Protein AF-A0A7Y5GH70-F1 (afdb_monomer_lite)

Sequence (78 aa):
MTQSFRLYASALHPRQWIAWSDATGWVQFPTEDNGWELRKSARGLDPVHLRAMPLREAANTGIPTEPLSLGSQRRRAA

Secondary structure (DSSP, 8-state):
-----EEEEESS-TTEEEEEETTTEEEEEESSTTGGGG-EE--S--GGGEEEE-GGGGGGGT---S------------

pLDDT: mean 80.02, std 14.44, range [44.19, 92.44]

Radius of gyration: 15.13 Å; chains: 1; bounding box: 26×21×58 Å

Foldseek 3Di:
DFWAKWWKAFPVCNQKIWIATPVQGIWIFGLAALRVVVIDHDDPDDVVRIDTDQPVSSVRNVPPNGGPPPDPDDDDDD

Structure (mmCIF, N/CA/C/O backbone):
data_AF-A0A7Y5GH70-F1
#
_entry.id   AF-A0A7Y5GH70-F1
#
loop_
_atom_site.group_PDB
_atom_site.id
_atom_site.type_symbol
_atom_site.label_atom_id
_atom_site.label_alt_id
_atom_site.label_comp_id
_atom_site.label_asym_id
_atom_site.label_entity_id
_atom_site.label_seq_id
_atom_site.pdbx_PDB_ins_code
_atom_site.Cartn_x
_atom_site.Cartn_y
_atom_site.Cartn_z
_atom_site.occupancy
_atom_site.B_iso_or_equiv
_atom_site.auth_seq_id
_atom_site.auth_comp_id
_atom_site.auth_asym_id
_atom_site.auth_atom_id
_atom_site.pdbx_PDB_model_num
ATOM 1 N N . MET A 1 1 ? -15.847 1.038 13.585 1.00 47.94 1 MET A N 1
ATOM 2 C CA . MET A 1 1 ? -15.772 0.899 12.115 1.00 47.94 1 MET A CA 1
ATOM 3 C C . MET A 1 1 ? -14.522 0.098 11.810 1.00 47.94 1 MET A C 1
ATOM 5 O O . MET A 1 1 ? -13.439 0.552 12.150 1.00 47.94 1 MET A O 1
ATOM 9 N N . THR A 1 2 ? -14.667 -1.116 11.291 1.00 55.81 2 THR A N 1
ATOM 10 C CA . THR A 1 2 ? -13.535 -2.011 11.029 1.00 55.81 2 THR A CA 1
ATOM 11 C C . THR A 1 2 ? -12.881 -1.625 9.709 1.00 55.81 2 THR A C 1
ATOM 13 O O . THR A 1 2 ? -13.488 -1.792 8.655 1.00 55.81 2 THR A O 1
ATOM 16 N N . GLN A 1 3 ? -11.671 -1.070 9.752 1.00 65.00 3 GLN A N 1
ATOM 17 C CA . GLN A 1 3 ? -10.940 -0.706 8.541 1.00 65.00 3 GLN A CA 1
ATOM 18 C C . GLN A 1 3 ? -10.351 -1.982 7.930 1.00 65.00 3 GLN A C 1
ATOM 20 O O . GLN A 1 3 ? -9.431 -2.569 8.488 1.00 65.00 3 GLN A O 1
ATOM 25 N N . SER A 1 4 ? -10.932 -2.446 6.823 1.00 79.81 4 SER A N 1
ATOM 26 C CA . SER A 1 4 ? -10.427 -3.609 6.086 1.00 79.81 4 SER A CA 1
ATOM 27 C C . SER A 1 4 ? -9.504 -3.133 4.975 1.00 79.81 4 SER A C 1
ATOM 29 O O . SER A 1 4 ? -9.946 -2.446 4.053 1.00 79.81 4 SER A O 1
ATOM 31 N N . PHE A 1 5 ? -8.225 -3.487 5.058 1.00 86.69 5 PHE A N 1
ATOM 32 C CA . PHE A 1 5 ? -7.264 -3.185 4.006 1.00 86.69 5 PHE A CA 1
ATOM 33 C C . PHE A 1 5 ? -7.217 -4.309 2.973 1.00 86.69 5 PHE A C 1
ATOM 35 O O . PHE A 1 5 ? -7.308 -5.492 3.297 1.00 86.69 5 PHE A O 1
ATOM 42 N N . ARG A 1 6 ? -7.059 -3.942 1.705 1.00 89.25 6 ARG A N 1
ATOM 43 C CA . ARG A 1 6 ? -6.733 -4.869 0.616 1.00 89.25 6 ARG A CA 1
ATOM 44 C C . ARG A 1 6 ? -5.379 -4.478 0.055 1.00 89.25 6 ARG A C 1
ATOM 46 O O . ARG A 1 6 ? -5.211 -3.325 -0.328 1.00 89.25 6 ARG A O 1
ATOM 53 N N . LEU A 1 7 ? -4.439 -5.417 0.025 1.00 91.56 7 LEU A N 1
ATOM 54 C CA . LEU A 1 7 ? -3.089 -5.197 -0.483 1.00 91.56 7 LEU A CA 1
ATOM 55 C C . LEU A 1 7 ? -3.001 -5.591 -1.962 1.00 91.56 7 LEU A C 1
ATOM 57 O O . LEU A 1 7 ? -3.544 -6.610 -2.390 1.00 91.56 7 LEU A O 1
ATOM 61 N N . TYR A 1 8 ? -2.272 -4.792 -2.725 1.00 92.31 8 TYR A N 1
ATOM 62 C CA . TYR A 1 8 ? -1.997 -4.976 -4.137 1.00 92.31 8 TYR A CA 1
ATOM 63 C C . TYR A 1 8 ? -0.517 -4.688 -4.412 1.00 92.31 8 TYR A C 1
ATOM 65 O O . TYR A 1 8 ? 0.049 -3.728 -3.890 1.00 92.31 8 TYR A O 1
ATOM 73 N N . ALA A 1 9 ? 0.108 -5.505 -5.254 1.00 90.12 9 ALA A N 1
ATOM 74 C CA . ALA A 1 9 ? 1.408 -5.212 -5.853 1.00 90.12 9 ALA A CA 1
ATOM 75 C C . ALA A 1 9 ? 1.207 -4.569 -7.228 1.00 90.12 9 ALA A C 1
ATOM 77 O O . ALA A 1 9 ? 0.372 -5.041 -8.002 1.00 90.12 9 ALA A O 1
ATOM 78 N N . SER A 1 10 ? 1.995 -3.544 -7.557 1.00 84.50 10 SER A N 1
ATOM 79 C CA . SER A 1 10 ? 2.076 -3.022 -8.925 1.00 84.50 10 SER A CA 1
ATOM 80 C C . SER A 1 10 ? 3.253 -3.650 -9.659 1.00 84.50 10 SER A C 1
ATOM 82 O O . SER A 1 10 ? 4.386 -3.572 -9.188 1.00 84.50 10 SER A O 1
ATOM 84 N N . ALA A 1 11 ? 3.015 -4.200 -10.851 1.00 82.62 11 ALA A N 1
ATOM 85 C CA . ALA A 1 11 ? 4.104 -4.651 -11.722 1.00 82.62 11 ALA A CA 1
ATOM 86 C C . ALA A 1 11 ? 4.998 -3.487 -12.203 1.00 82.62 11 ALA A C 1
ATOM 88 O O . ALA A 1 11 ? 6.175 -3.690 -12.486 1.00 82.62 11 ALA A O 1
ATOM 89 N N . LEU A 1 12 ? 4.449 -2.267 -12.269 1.00 83.19 12 LEU A N 1
ATOM 90 C CA . LEU A 1 12 ? 5.172 -1.061 -12.686 1.00 83.19 12 LEU A CA 1
ATOM 91 C C . LEU A 1 12 ? 6.038 -0.472 -11.563 1.00 83.19 12 LEU A C 1
ATOM 93 O O . LEU A 1 12 ? 7.048 0.170 -11.836 1.00 83.19 12 LEU A O 1
ATOM 97 N N . HIS A 1 13 ? 5.663 -0.705 -10.302 1.00 81.12 13 HIS A N 1
ATOM 98 C CA . HIS A 1 13 ? 6.352 -0.171 -9.126 1.00 81.12 13 HIS A CA 1
ATOM 99 C C . HIS A 1 13 ? 6.664 -1.299 -8.133 1.00 81.12 13 HIS A C 1
ATOM 101 O O . HIS A 1 13 ? 6.048 -1.377 -7.073 1.00 81.12 13 HIS A O 1
ATOM 107 N N . PRO A 1 14 ? 7.646 -2.172 -8.430 1.00 81.38 14 PRO A N 1
ATOM 108 C CA . PRO A 1 14 ? 7.924 -3.364 -7.623 1.00 81.38 14 PRO A CA 1
ATOM 109 C C . PRO A 1 14 ? 8.431 -3.061 -6.202 1.00 81.38 14 PRO A C 1
ATOM 111 O O . PRO A 1 14 ? 8.445 -3.946 -5.357 1.00 81.38 14 PRO A O 1
ATOM 114 N N . ARG A 1 15 ? 8.854 -1.819 -5.930 1.00 88.94 15 ARG A N 1
ATOM 115 C CA . ARG A 1 15 ? 9.300 -1.352 -4.602 1.00 88.94 15 ARG A CA 1
ATOM 116 C C . ARG A 1 15 ? 8.198 -0.654 -3.803 1.00 88.94 15 ARG A C 1
ATOM 118 O O . ARG A 1 15 ? 8.476 -0.027 -2.781 1.00 88.94 15 ARG A O 1
ATOM 125 N N . GLN A 1 16 ? 6.962 -0.692 -4.295 1.00 89.94 16 GLN A N 1
ATOM 126 C CA . GLN A 1 16 ? 5.826 -0.043 -3.662 1.00 89.94 16 GLN A CA 1
ATOM 127 C C . GLN A 1 16 ? 4.657 -1.010 -3.554 1.00 89.94 16 GLN A C 1
ATOM 129 O O . GLN A 1 16 ? 4.226 -1.640 -4.521 1.00 89.94 16 GLN A O 1
ATOM 134 N N . TRP A 1 17 ? 4.118 -1.077 -2.349 1.00 92.12 17 TRP A N 1
ATOM 135 C CA . TRP A 1 17 ? 2.832 -1.674 -2.086 1.00 92.12 17 TRP A CA 1
ATOM 136 C C . TRP A 1 17 ? 1.730 -0.658 -2.318 1.00 92.12 17 TRP A C 1
ATOM 138 O O . TRP A 1 17 ? 1.893 0.541 -2.086 1.00 92.12 17 TRP A O 1
ATOM 148 N N . ILE A 1 18 ? 0.577 -1.159 -2.732 1.00 92.44 18 ILE A N 1
ATOM 149 C CA . ILE A 1 18 ? -0.645 -0.384 -2.852 1.00 92.44 18 ILE A CA 1
ATOM 150 C C . ILE A 1 18 ? -1.667 -1.015 -1.9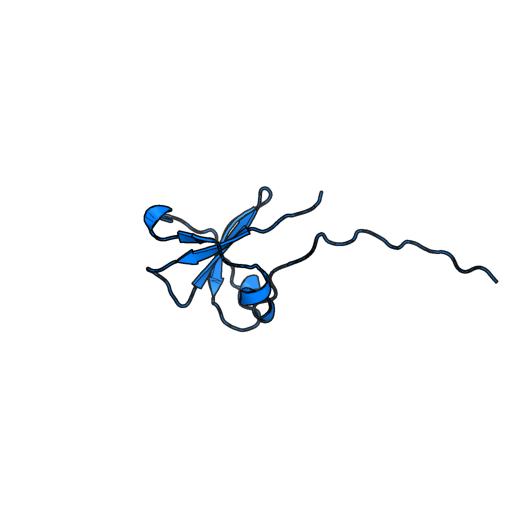24 1.00 92.44 18 ILE A C 1
ATOM 152 O O . ILE A 1 18 ? -1.966 -2.197 -2.040 1.00 92.44 18 ILE A O 1
ATOM 156 N N . ALA A 1 19 ? -2.224 -0.238 -1.008 1.00 91.31 19 ALA A N 1
ATOM 157 C CA . ALA A 1 19 ? -3.366 -0.658 -0.220 1.00 91.31 19 ALA A CA 1
ATOM 158 C C . ALA A 1 19 ? -4.609 0.135 -0.599 1.00 91.31 19 ALA A C 1
ATOM 160 O O . ALA A 1 19 ? -4.548 1.304 -0.977 1.00 91.31 19 ALA A O 1
ATOM 161 N N . TRP A 1 20 ? -5.754 -0.513 -0.459 1.00 89.38 20 TRP A N 1
ATOM 162 C CA . TRP A 1 20 ? -7.054 0.120 -0.568 1.00 89.38 20 TRP A CA 1
ATOM 163 C C . TRP A 1 20 ? -7.863 -0.134 0.699 1.00 89.38 20 TRP A C 1
ATOM 165 O O . TRP A 1 20 ? -7.867 -1.256 1.210 1.00 89.38 20 TRP A O 1
ATOM 175 N N . SER A 1 21 ? -8.559 0.890 1.189 1.00 86.31 21 SER A N 1
ATOM 176 C CA . SER A 1 21 ? -9.604 0.739 2.205 1.00 86.31 21 SER A CA 1
ATOM 177 C C . SER A 1 21 ? -10.764 1.693 1.940 1.00 86.31 21 SER A C 1
ATOM 179 O O . SER A 1 21 ? -10.571 2.754 1.346 1.00 86.31 21 SER A O 1
ATOM 181 N N . ASP A 1 22 ? -11.950 1.373 2.456 1.00 83.12 22 ASP A N 1
ATOM 182 C CA . ASP A 1 22 ? -13.130 2.245 2.345 1.00 83.12 22 ASP A CA 1
ATOM 183 C C . ASP A 1 22 ? -12.955 3.604 3.046 1.00 83.12 22 ASP A C 1
ATOM 185 O O . ASP A 1 22 ? -13.632 4.572 2.718 1.00 83.12 22 ASP A O 1
ATOM 189 N N . ALA A 1 23 ? -12.040 3.696 4.014 1.00 82.50 23 ALA A N 1
ATOM 190 C CA . ALA A 1 23 ? -11.844 4.900 4.818 1.00 82.50 23 ALA A CA 1
ATOM 191 C C . ALA A 1 23 ? -10.785 5.858 4.250 1.00 82.50 23 ALA A C 1
ATOM 193 O O . ALA A 1 23 ? -10.891 7.066 4.440 1.00 82.50 23 ALA A O 1
ATOM 194 N N . THR A 1 24 ? -9.742 5.334 3.598 1.00 80.56 24 THR A N 1
ATOM 195 C CA . THR A 1 24 ? -8.628 6.139 3.045 1.00 80.56 24 THR A CA 1
ATOM 196 C C . THR A 1 24 ? -8.529 6.089 1.521 1.00 80.56 24 THR A C 1
ATOM 198 O O . THR A 1 24 ? -7.790 6.882 0.939 1.00 80.56 24 THR A O 1
ATOM 201 N N . GLY A 1 25 ? -9.276 5.205 0.858 1.00 88.31 25 GLY A N 1
ATOM 202 C CA . GLY A 1 25 ? -9.160 4.965 -0.576 1.00 88.31 25 GLY A CA 1
ATOM 203 C C . GLY A 1 25 ? -7.845 4.270 -0.933 1.00 88.31 25 GLY A C 1
ATOM 204 O O . GLY A 1 25 ? -7.335 3.452 -0.167 1.00 88.31 25 GLY A O 1
ATOM 205 N N . TRP A 1 26 ? -7.311 4.584 -2.114 1.00 90.38 26 TRP A N 1
ATOM 206 C CA . TRP A 1 26 ? -6.052 4.030 -2.612 1.00 90.38 26 TRP A CA 1
ATOM 207 C C . TRP A 1 26 ? -4.844 4.767 -2.031 1.00 90.38 26 TRP A C 1
ATOM 209 O O . TRP A 1 26 ? -4.671 5.974 -2.223 1.00 90.38 26 TRP A O 1
ATOM 219 N N . VAL A 1 27 ? -3.965 4.020 -1.379 1.00 91.50 27 VAL A N 1
ATOM 220 C CA . VAL A 1 27 ? -2.704 4.507 -0.826 1.00 91.50 27 VAL A CA 1
ATOM 221 C C . VAL A 1 27 ? -1.556 3.647 -1.328 1.00 91.50 27 VAL A C 1
ATOM 223 O O . VAL A 1 27 ? -1.695 2.441 -1.480 1.00 91.50 27 VAL A O 1
ATOM 226 N N . GLN A 1 28 ? -0.415 4.267 -1.586 1.00 92.38 28 GLN A N 1
ATOM 227 C CA . GLN A 1 28 ? 0.825 3.587 -1.937 1.00 92.38 28 GLN A CA 1
ATOM 228 C C . GLN A 1 28 ? 1.873 3.847 -0.863 1.00 92.38 28 GLN A C 1
ATOM 230 O O . GLN A 1 28 ? 1.925 4.944 -0.302 1.00 92.38 28 GLN A O 1
ATOM 235 N N . PHE A 1 29 ? 2.699 2.853 -0.575 1.00 92.25 29 PHE A N 1
ATOM 236 C CA . PHE A 1 29 ? 3.743 2.932 0.438 1.00 92.25 29 PHE A CA 1
ATOM 237 C C . PHE A 1 29 ? 4.932 2.042 0.052 1.00 92.25 29 PHE A C 1
ATOM 239 O O . PHE A 1 29 ? 4.750 1.064 -0.674 1.00 92.25 29 PHE A O 1
ATOM 246 N N . PRO A 1 30 ? 6.162 2.380 0.469 1.00 91.62 30 PRO A N 1
ATOM 247 C CA . PRO A 1 30 ? 7.334 1.564 0.172 1.00 91.62 30 PRO A CA 1
ATOM 248 C C . PRO A 1 30 ? 7.254 0.182 0.835 1.00 91.62 30 PRO A C 1
ATOM 250 O O . PRO A 1 30 ? 6.648 0.017 1.891 1.00 91.62 30 PRO A O 1
ATOM 253 N N . THR A 1 31 ? 7.898 -0.810 0.216 1.00 90.69 31 THR A N 1
ATOM 254 C CA . THR A 1 31 ? 8.006 -2.195 0.725 1.00 90.69 31 THR A CA 1
ATOM 255 C C . THR A 1 31 ? 8.969 -2.340 1.913 1.00 90.69 31 THR A C 1
ATOM 257 O O . THR A 1 31 ? 9.188 -3.443 2.407 1.00 90.69 31 THR A O 1
ATOM 260 N N . GLU A 1 32 ? 9.582 -1.235 2.327 1.00 90.56 32 GLU A N 1
ATOM 261 C CA . GLU A 1 32 ? 10.555 -1.130 3.412 1.00 90.56 32 GLU A CA 1
ATOM 262 C C . GLU A 1 32 ? 9.881 -1.200 4.790 1.00 90.56 32 GLU A C 1
ATOM 264 O O . GLU A 1 32 ? 8.669 -0.996 4.931 1.00 90.56 32 GLU A O 1
ATOM 269 N N . ASP A 1 33 ? 10.684 -1.459 5.822 1.00 88.50 33 ASP A N 1
ATOM 270 C CA . ASP A 1 33 ? 10.205 -1.489 7.202 1.00 88.50 33 ASP A CA 1
ATOM 271 C C . ASP A 1 33 ? 9.620 -0.132 7.605 1.00 88.50 33 ASP A C 1
ATOM 273 O O . ASP A 1 33 ? 10.181 0.925 7.313 1.00 88.50 33 ASP A O 1
ATOM 277 N N . ASN A 1 34 ? 8.462 -0.159 8.269 1.00 87.69 34 ASN A N 1
ATOM 278 C CA . ASN A 1 34 ? 7.657 1.031 8.588 1.00 87.69 34 ASN A CA 1
ATOM 279 C C . ASN A 1 34 ? 7.226 1.869 7.370 1.00 87.69 34 ASN A C 1
ATOM 281 O O . ASN A 1 34 ? 6.827 3.028 7.518 1.00 87.69 34 ASN A O 1
ATOM 285 N N . GLY A 1 35 ? 7.248 1.297 6.163 1.00 89.25 35 GLY A N 1
ATOM 286 C CA . GLY A 1 35 ? 6.853 2.005 4.950 1.00 89.25 35 GLY A CA 1
ATOM 287 C C . GLY A 1 35 ? 5.436 2.585 5.003 1.00 89.25 35 GLY A C 1
ATOM 288 O O . GLY A 1 35 ? 5.174 3.612 4.379 1.00 89.25 35 GLY A O 1
ATOM 289 N N . TRP A 1 36 ? 4.536 2.006 5.805 1.00 90.50 36 TRP A N 1
ATOM 290 C CA . TRP A 1 36 ? 3.177 2.513 6.007 1.00 90.50 36 TRP A CA 1
ATOM 291 C C . TRP A 1 36 ? 3.122 3.956 6.535 1.00 90.50 36 TRP A C 1
ATOM 293 O O . TRP A 1 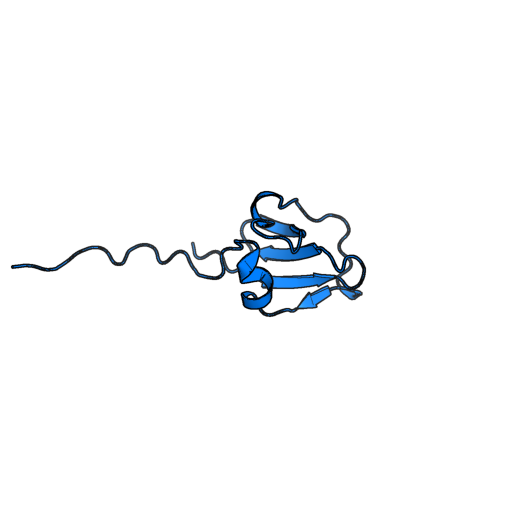36 ? 2.202 4.699 6.185 1.00 90.50 36 TRP A O 1
ATOM 303 N N . GLU A 1 37 ? 4.097 4.401 7.327 1.00 89.81 37 GLU A N 1
ATOM 304 C CA . GLU A 1 37 ? 4.167 5.793 7.803 1.00 89.81 37 GLU A CA 1
ATOM 305 C C . GLU A 1 37 ? 4.489 6.777 6.671 1.00 89.81 37 GLU A C 1
ATOM 307 O O . GLU A 1 37 ? 4.086 7.938 6.697 1.00 89.81 37 GLU A O 1
ATOM 312 N N . LEU A 1 38 ? 5.141 6.287 5.616 1.00 90.69 38 LEU A N 1
ATOM 313 C CA . LEU A 1 38 ? 5.465 7.044 4.409 1.00 90.69 38 LEU A CA 1
ATOM 314 C C . LEU A 1 38 ? 4.376 6.923 3.333 1.00 90.69 38 LEU A C 1
ATOM 316 O O . LEU A 1 38 ? 4.603 7.317 2.182 1.00 90.69 38 LEU A O 1
ATOM 320 N N . ARG A 1 39 ? 3.200 6.379 3.685 1.00 91.50 39 ARG A N 1
ATOM 321 C CA . ARG A 1 39 ? 2.086 6.194 2.749 1.00 91.50 39 ARG A CA 1
ATOM 322 C C . ARG A 1 39 ? 1.632 7.518 2.147 1.00 91.50 39 ARG A C 1
ATOM 324 O O . ARG A 1 39 ? 1.507 8.539 2.822 1.00 91.50 39 ARG A O 1
ATOM 331 N N . LYS A 1 40 ? 1.319 7.480 0.858 1.00 90.69 40 LYS A N 1
ATOM 332 C CA . LYS A 1 40 ? 0.793 8.614 0.094 1.00 90.69 40 LYS A CA 1
ATOM 333 C C . LYS A 1 40 ? -0.452 8.179 -0.657 1.00 90.69 40 LYS A C 1
ATOM 335 O O . LYS A 1 40 ? -0.580 7.017 -1.028 1.00 90.69 40 LYS A O 1
ATOM 340 N N . SER A 1 41 ? -1.364 9.110 -0.908 1.00 89.19 41 SER A N 1
ATOM 341 C CA . SER A 1 41 ? -2.507 8.851 -1.782 1.00 89.19 41 SER A CA 1
ATOM 342 C C . SER A 1 41 ? -2.007 8.468 -3.173 1.00 89.19 41 SER A C 1
ATOM 344 O O . SER A 1 41 ? -1.202 9.179 -3.782 1.00 89.19 41 SER A O 1
ATOM 346 N N . ALA A 1 42 ? -2.452 7.314 -3.660 1.00 85.88 42 ALA A N 1
ATOM 347 C CA . ALA A 1 42 ? -2.038 6.815 -4.956 1.00 85.88 42 ALA A CA 1
ATOM 348 C C . ALA A 1 42 ? -2.867 7.508 -6.047 1.00 85.88 42 ALA A C 1
ATOM 350 O O . ALA A 1 42 ? -4.098 7.494 -6.011 1.00 85.88 42 ALA A O 1
ATOM 351 N N . ARG A 1 43 ? -2.197 8.153 -7.007 1.00 80.25 43 ARG A N 1
ATOM 352 C CA . ARG A 1 43 ? -2.826 8.816 -8.160 1.00 80.25 43 ARG A CA 1
ATOM 353 C C . ARG A 1 43 ? -2.361 8.134 -9.439 1.00 80.25 43 ARG A C 1
ATOM 355 O O . ARG A 1 43 ? -1.190 7.792 -9.542 1.00 80.25 43 ARG A O 1
ATOM 362 N N . GLY A 1 44 ? -3.269 7.962 -10.400 1.00 78.81 44 GLY A N 1
ATOM 363 C CA . GLY A 1 44 ? -2.939 7.341 -11.688 1.00 78.81 44 GLY A CA 1
ATOM 364 C C . GLY A 1 44 ? -2.614 5.849 -11.589 1.00 78.81 44 GLY A C 1
ATOM 365 O O . GLY A 1 44 ? -1.807 5.351 -12.363 1.00 78.81 44 GLY A O 1
ATOM 366 N N . LEU A 1 45 ? -3.210 5.141 -10.623 1.00 78.69 45 LEU A N 1
ATOM 367 C CA . LEU A 1 45 ? -3.114 3.687 -10.574 1.00 78.69 45 LEU A CA 1
ATOM 368 C C . LEU A 1 45 ? -3.835 3.086 -11.776 1.00 78.69 45 LEU A C 1
ATOM 370 O O . LEU A 1 45 ? -5.017 3.361 -11.975 1.00 78.69 45 LEU A O 1
ATOM 374 N N . ASP A 1 46 ? -3.134 2.243 -12.527 1.00 79.44 46 ASP A N 1
ATOM 375 C CA . ASP A 1 46 ? -3.738 1.427 -13.571 1.00 79.44 46 ASP A CA 1
ATOM 376 C C . ASP A 1 46 ? -4.090 0.042 -12.999 1.00 79.44 46 ASP A C 1
ATOM 378 O O . ASP A 1 46 ? -3.176 -0.734 -12.686 1.00 79.44 46 ASP A O 1
ATOM 382 N N . PRO A 1 47 ? -5.389 -0.290 -12.849 1.00 75.75 47 PRO A N 1
ATOM 383 C CA . PRO A 1 47 ? -5.835 -1.580 -12.331 1.00 75.75 47 PRO A CA 1
ATOM 384 C C . PRO A 1 47 ? -5.307 -2.777 -13.125 1.00 75.75 47 PRO A C 1
ATOM 386 O O . PRO A 1 47 ? -5.164 -3.855 -12.551 1.00 75.75 47 PRO A O 1
ATOM 389 N N . VAL A 1 48 ? -4.982 -2.601 -14.412 1.00 83.56 48 VAL A N 1
ATOM 390 C CA . VAL A 1 48 ? -4.459 -3.669 -15.282 1.00 83.56 48 VAL A CA 1
ATOM 391 C C . VAL A 1 48 ? -3.120 -4.207 -14.769 1.00 83.56 48 VAL A C 1
ATOM 393 O O . VAL A 1 48 ? -2.797 -5.378 -14.968 1.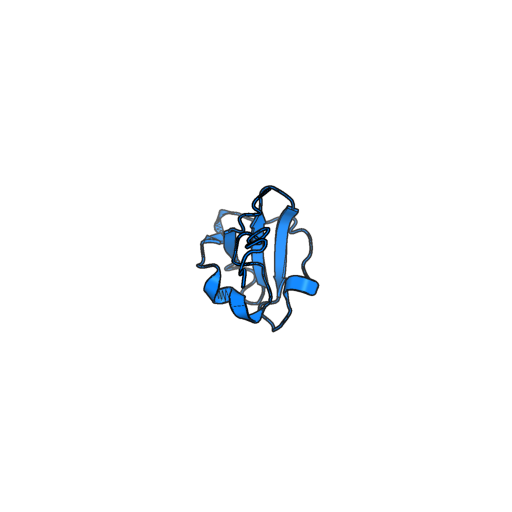00 83.56 48 VAL A O 1
ATOM 396 N N . HIS A 1 49 ? -2.355 -3.379 -14.055 1.00 83.38 49 HIS A N 1
ATOM 397 C CA . HIS A 1 49 ? -1.045 -3.740 -13.513 1.00 83.38 49 HIS A CA 1
ATOM 398 C C . HIS A 1 49 ? -1.062 -4.057 -12.013 1.00 83.38 49 HIS A C 1
ATOM 400 O O . HIS A 1 49 ? 0.007 -4.260 -11.427 1.00 83.38 49 HIS A O 1
ATOM 406 N N . LEU A 1 50 ? -2.243 -4.091 -11.384 1.00 87.69 50 LEU A N 1
ATOM 407 C CA . LEU A 1 50 ? -2.398 -4.393 -9.963 1.00 87.69 50 LEU A CA 1
ATOM 408 C C . LEU A 1 50 ? -2.707 -5.869 -9.746 1.00 87.69 50 LEU A C 1
ATOM 410 O O . LEU A 1 50 ? -3.677 -6.412 -10.271 1.00 87.69 50 LEU A O 1
ATOM 414 N N . ARG A 1 51 ? -1.916 -6.511 -8.889 1.00 90.06 51 ARG A N 1
ATOM 415 C CA . ARG A 1 51 ? -2.152 -7.885 -8.452 1.00 90.06 51 ARG A CA 1
ATOM 416 C C . ARG A 1 51 ? -2.532 -7.900 -6.984 1.00 90.06 51 ARG A C 1
ATOM 418 O O . ARG A 1 51 ? -1.749 -7.452 -6.154 1.00 90.06 51 ARG A O 1
ATOM 425 N N . ALA A 1 52 ? -3.708 -8.436 -6.663 1.00 90.75 52 ALA A N 1
ATOM 426 C CA . ALA A 1 52 ? -4.113 -8.638 -5.276 1.00 90.75 52 ALA A CA 1
ATOM 427 C C . ALA A 1 52 ? -3.117 -9.568 -4.572 1.00 90.75 52 ALA A C 1
ATOM 429 O O . ALA A 1 52 ? -2.815 -10.655 -5.070 1.00 90.75 52 ALA A O 1
ATOM 430 N N . MET A 1 53 ? -2.606 -9.121 -3.428 1.00 90.56 53 MET A N 1
ATOM 431 C CA . MET A 1 53 ? -1.608 -9.828 -2.636 1.00 90.56 53 MET A CA 1
ATOM 432 C C . MET A 1 53 ? -2.111 -10.020 -1.201 1.00 90.56 53 MET A C 1
ATOM 434 O O . MET A 1 53 ? -2.891 -9.211 -0.696 1.00 90.56 53 MET A O 1
ATOM 438 N N . PRO A 1 54 ? -1.686 -11.089 -0.515 1.00 88.25 54 PRO A N 1
ATOM 439 C CA . PRO A 1 54 ? -2.013 -11.280 0.891 1.00 88.25 54 PRO A CA 1
ATOM 440 C C . PRO A 1 54 ? -1.394 -10.181 1.763 1.00 88.25 54 PRO A C 1
ATOM 442 O O . PRO A 1 54 ? -0.197 -9.933 1.676 1.00 88.25 54 PRO A O 1
ATOM 445 N N . LEU A 1 55 ? -2.181 -9.583 2.664 1.00 86.81 55 LEU A N 1
ATOM 446 C CA . LEU A 1 55 ? -1.730 -8.529 3.590 1.00 86.81 55 LEU A CA 1
ATOM 447 C C . LEU A 1 55 ? -0.463 -8.892 4.382 1.00 86.81 55 LEU A C 1
ATOM 449 O O . LEU A 1 55 ? 0.365 -8.025 4.642 1.00 86.81 55 LEU A O 1
ATOM 453 N N . ARG A 1 56 ? -0.292 -10.176 4.725 1.00 86.25 56 ARG A N 1
ATOM 454 C CA . ARG A 1 56 ? 0.888 -10.695 5.437 1.00 86.25 56 ARG A CA 1
ATOM 455 C C . ARG A 1 56 ? 2.218 -10.397 4.728 1.00 86.25 56 ARG A C 1
ATOM 457 O O . ARG A 1 56 ? 3.237 -10.319 5.397 1.00 86.25 56 ARG A O 1
ATOM 464 N N . GLU A 1 57 ? 2.213 -10.223 3.405 1.00 88.81 57 GLU A N 1
ATOM 465 C CA . GLU A 1 57 ? 3.422 -9.930 2.618 1.00 88.81 57 GLU A CA 1
ATOM 466 C C . GLU A 1 57 ? 3.933 -8.503 2.863 1.00 88.81 57 GLU A C 1
ATOM 468 O O . GLU A 1 57 ? 5.109 -8.227 2.664 1.00 88.81 57 GLU A O 1
ATOM 473 N N . ALA A 1 58 ? 3.060 -7.606 3.328 1.00 87.94 58 ALA A N 1
ATOM 474 C CA . ALA A 1 58 ? 3.412 -6.254 3.749 1.00 87.94 58 ALA A CA 1
ATOM 475 C C . ALA A 1 58 ? 3.429 -6.109 5.281 1.00 87.94 58 ALA A C 1
ATOM 477 O O . ALA A 1 58 ? 3.413 -4.996 5.796 1.00 87.94 58 ALA A O 1
ATOM 478 N N . ALA A 1 59 ? 3.451 -7.209 6.044 1.00 85.38 59 ALA A N 1
ATOM 479 C CA . ALA A 1 59 ? 3.423 -7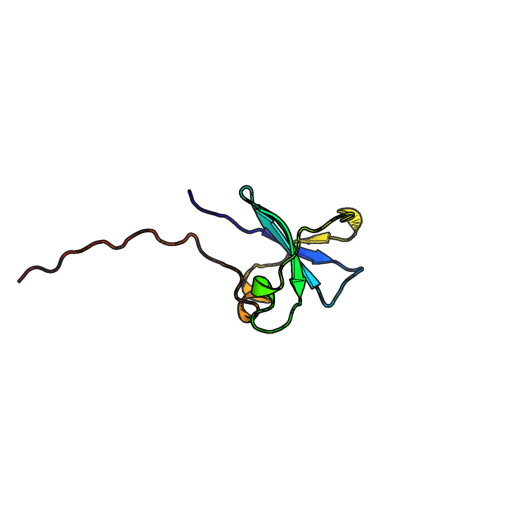.136 7.507 1.00 85.38 59 ALA A CA 1
ATOM 480 C C . ALA A 1 59 ? 4.622 -6.362 8.084 1.00 85.38 59 ALA A C 1
ATOM 482 O O . ALA A 1 59 ? 4.481 -5.662 9.084 1.00 85.38 59 ALA A O 1
ATOM 483 N N . ASN A 1 60 ? 5.784 -6.432 7.428 1.00 87.56 60 ASN A N 1
ATOM 484 C CA . ASN A 1 60 ? 6.992 -5.714 7.836 1.00 87.56 60 ASN A CA 1
ATOM 485 C C . ASN A 1 60 ? 6.872 -4.186 7.674 1.00 87.56 60 ASN A C 1
ATOM 487 O O . ASN A 1 60 ? 7.562 -3.428 8.352 1.00 87.56 60 ASN A O 1
ATOM 491 N N . THR A 1 61 ? 5.957 -3.702 6.830 1.00 88.31 61 THR A N 1
ATOM 492 C CA . THR A 1 61 ? 5.802 -2.263 6.584 1.00 88.31 61 THR A CA 1
ATOM 493 C C . THR A 1 61 ? 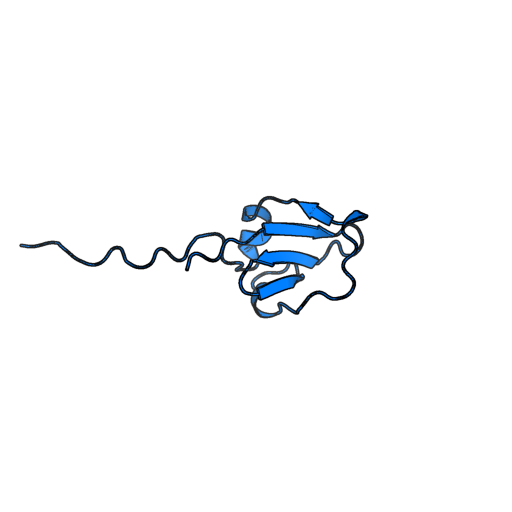4.973 -1.554 7.652 1.00 88.31 61 THR A C 1
ATOM 495 O O . THR A 1 61 ? 4.815 -0.337 7.572 1.00 88.31 61 THR A O 1
ATOM 498 N N . GLY A 1 62 ? 4.389 -2.292 8.603 1.00 87.19 62 GLY A N 1
ATOM 499 C CA . GLY A 1 62 ? 3.510 -1.740 9.636 1.00 87.19 62 GLY A CA 1
ATOM 500 C C . GLY A 1 62 ? 2.084 -1.435 9.164 1.00 87.19 62 GLY A C 1
ATOM 501 O O . GLY A 1 62 ? 1.379 -0.673 9.824 1.00 87.19 62 GLY A O 1
ATOM 502 N N . ILE A 1 63 ? 1.640 -1.996 8.028 1.00 86.19 63 ILE A N 1
ATOM 503 C CA . ILE A 1 63 ? 0.239 -1.856 7.605 1.00 86.19 63 ILE A CA 1
ATOM 504 C C . ILE A 1 63 ? -0.690 -2.526 8.636 1.00 86.19 63 ILE A C 1
ATOM 506 O O . ILE A 1 63 ? -0.399 -3.642 9.074 1.00 86.19 63 ILE A O 1
ATOM 510 N N . PRO A 1 64 ? -1.821 -1.904 9.020 1.00 82.06 64 PRO A N 1
ATOM 511 C CA . PRO A 1 64 ? -2.790 -2.553 9.892 1.00 82.06 64 PRO A CA 1
ATOM 512 C C . PRO A 1 64 ? -3.405 -3.755 9.166 1.00 82.06 64 PRO A C 1
ATOM 514 O O . PRO A 1 64 ? -4.162 -3.603 8.208 1.00 82.06 64 PRO A O 1
ATOM 517 N N . THR A 1 65 ? -3.047 -4.964 9.589 1.00 71.62 65 THR A N 1
ATOM 518 C CA . THR A 1 65 ? -3.536 -6.217 8.991 1.00 71.62 65 THR A CA 1
ATOM 519 C C . THR A 1 65 ? -4.787 -6.753 9.678 1.00 71.62 65 THR A C 1
ATOM 521 O O . THR A 1 65 ? -5.477 -7.599 9.112 1.00 71.62 65 THR A O 1
ATOM 524 N N . GLU A 1 66 ? -5.116 -6.230 10.857 1.00 61.22 66 GLU A N 1
ATOM 525 C CA . GLU A 1 66 ? -6.293 -6.617 11.621 1.00 61.22 66 GLU A CA 1
ATOM 526 C C . GLU A 1 66 ? -7.307 -5.472 11.718 1.00 61.22 66 GLU A C 1
ATOM 528 O O . GLU A 1 66 ? -6.930 -4.294 11.781 1.00 61.22 66 GLU A O 1
ATOM 533 N N . PRO A 1 67 ? -8.610 -5.799 11.828 1.00 52.22 67 PRO A N 1
ATOM 534 C CA . PRO A 1 67 ? -9.522 -4.962 12.587 1.00 52.22 67 PRO A CA 1
ATOM 535 C C . PRO A 1 67 ? -8.819 -4.580 13.882 1.00 52.22 67 PRO A C 1
ATOM 537 O O . PRO A 1 67 ? -8.424 -5.470 14.629 1.00 52.22 67 PRO A O 1
ATOM 540 N N . LEU A 1 68 ? -8.676 -3.289 14.181 1.00 51.62 68 LEU A N 1
ATOM 541 C CA . LEU A 1 68 ? -8.438 -2.884 15.561 1.00 51.62 68 LEU A CA 1
ATOM 542 C C . LEU A 1 68 ? -9.511 -3.585 16.397 1.00 51.62 68 LEU A C 1
ATOM 544 O O . LEU A 1 68 ? -10.690 -3.227 16.312 1.00 51.62 68 LEU A O 1
ATOM 548 N N . SER A 1 69 ? -9.121 -4.630 17.128 1.00 44.19 69 SER A N 1
ATOM 549 C CA . SER A 1 69 ? -9.997 -5.317 18.059 1.00 44.19 69 SER A CA 1
ATOM 550 C C . SER A 1 69 ? -10.248 -4.323 19.182 1.00 44.19 69 SER A C 1
ATOM 552 O O . SER A 1 69 ? -9.462 -4.161 20.115 1.00 44.19 69 SER A O 1
ATOM 554 N N . LEU A 1 70 ? -11.302 -3.534 18.992 1.00 47.94 70 LEU A N 1
ATOM 555 C CA . LEU A 1 70 ? -11.812 -2.573 19.946 1.00 47.94 70 LEU A CA 1
ATOM 556 C C . LEU A 1 70 ? -12.317 -3.371 21.148 1.00 47.94 70 LEU A C 1
ATOM 558 O O . LEU A 1 70 ? -13.457 -3.816 21.186 1.00 47.94 70 LEU A O 1
ATOM 562 N N . GLY A 1 71 ? -11.428 -3.552 22.121 1.00 44.44 71 GLY A N 1
ATOM 563 C CA . GLY A 1 71 ? -11.763 -3.907 23.490 1.00 44.44 71 GLY A CA 1
ATOM 564 C C . GLY A 1 71 ? -12.159 -5.361 23.729 1.00 44.44 71 GLY A C 1
ATOM 565 O O . GLY A 1 71 ? -13.335 -5.687 23.840 1.00 44.44 71 GLY A O 1
ATOM 566 N N . SER A 1 72 ? -11.177 -6.174 24.110 1.00 46.19 72 SER A N 1
ATOM 567 C CA . SER A 1 72 ? -11.398 -7.115 25.213 1.00 46.19 72 SER A CA 1
ATOM 568 C C . SER A 1 72 ? -11.424 -6.318 26.526 1.00 46.19 72 SER A C 1
ATOM 570 O O . SER A 1 72 ? -10.449 -6.273 27.275 1.00 46.19 72 SER A O 1
ATOM 572 N N . GLN A 1 73 ? -12.526 -5.608 26.782 1.00 56.41 73 GLN A N 1
ATOM 573 C CA . GLN A 1 73 ? -12.749 -4.887 28.034 1.00 56.41 73 GLN A CA 1
ATOM 574 C C . GLN A 1 73 ? -13.072 -5.875 29.170 1.00 56.41 73 GLN A C 1
ATOM 576 O O . GLN A 1 73 ? -14.101 -6.536 29.146 1.00 56.41 73 GLN A O 1
ATOM 581 N N . ARG A 1 74 ? -12.193 -5.893 30.184 1.00 65.75 74 ARG A N 1
ATOM 582 C CA . ARG A 1 74 ? -12.420 -6.161 31.623 1.00 65.75 74 ARG A CA 1
ATOM 583 C C . ARG A 1 74 ? -13.368 -7.315 32.014 1.00 65.75 74 ARG A C 1
ATOM 585 O O . ARG A 1 74 ? -14.581 -7.156 31.937 1.00 65.75 74 ARG A O 1
ATOM 592 N N . ARG A 1 75 ? -12.811 -8.345 32.678 1.00 61.22 75 ARG A N 1
ATOM 593 C CA . ARG A 1 75 ? -13.220 -8.852 34.019 1.00 61.22 75 ARG A CA 1
ATOM 594 C C . ARG A 1 75 ? -12.435 -10.120 34.410 1.00 61.22 75 ARG A C 1
ATOM 596 O O . ARG A 1 75 ? -12.680 -11.194 33.881 1.00 61.22 75 ARG A O 1
ATOM 603 N N . ARG A 1 76 ? -11.562 -9.994 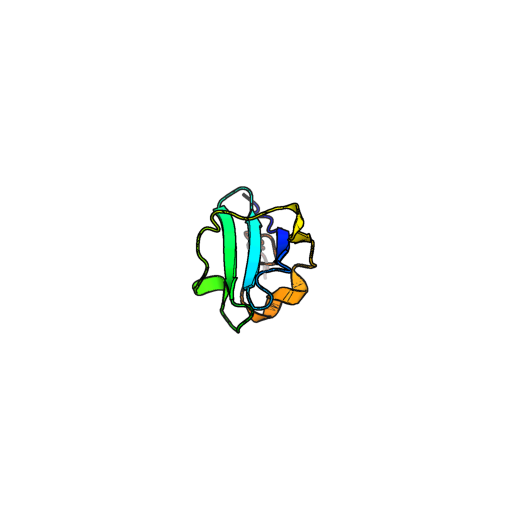35.409 1.00 45.62 76 ARG A N 1
ATOM 604 C CA . ARG A 1 76 ? -11.412 -10.937 36.537 1.00 45.62 76 ARG A CA 1
ATOM 605 C C . ARG A 1 76 ? -11.192 -10.015 37.744 1.00 45.62 76 ARG A C 1
ATOM 607 O O . ARG A 1 76 ? -10.260 -9.227 37.695 1.00 45.62 76 ARG A O 1
ATOM 614 N N . ALA A 1 77 ? -12.121 -9.795 38.675 1.00 54.66 77 ALA A N 1
ATOM 615 C CA . ALA A 1 77 ? -12.875 -10.737 39.502 1.00 54.66 77 ALA A CA 1
ATOM 616 C C . ALA A 1 77 ? -11.945 -11.749 40.181 1.00 54.66 77 ALA A C 1
ATOM 618 O O . ALA A 1 77 ? -11.719 -12.825 39.633 1.00 54.66 77 ALA A O 1
ATOM 619 N N . ALA A 1 78 ? -11.365 -11.342 41.310 1.00 55.53 78 ALA A N 1
ATOM 620 C CA . ALA A 1 78 ? -11.477 -11.994 42.619 1.00 55.53 78 ALA A CA 1
ATOM 621 C C . ALA A 1 78 ? -10.730 -11.136 43.649 1.00 55.53 78 ALA A C 1
ATOM 623 O O . ALA A 1 78 ? -9.565 -10.785 43.359 1.00 55.53 78 ALA A O 1
#